Protein 3ZUI (pdb70)

CATH classification: 2.40.128.20

Foldseek 3Di:
DFDFDPPAFQCVLCVVQPFKKWWFKKLDPPPFAGWIKHFPDHQDPQKTWIKIWGAPDPRIDIAIWIWGTDGQWIWIDGDPDIWIKGFRAAGHNSQKTKIWTDDPDIMIIIMGTPVHDDPVRSVSSVVVRCVVCPPGDMDGRNVRVD

Nearest PDB structures (foldseek):
  3zuo-assembly2_B  TM=9.994E-01  e=7.595E-26  Ornithodoros moubata
  5hcd-assembly1_C  TM=9.983E-01  e=1.999E-25  Ornithodoros moubata
  3zuo-assembly1_A  TM=9.897E-01  e=5.605E-24  Ornithodoros moubata
  4gny-assembly1_A  TM=6.816E-01  e=1.361E-03  Bos taurus
  7dru-assembly7_G  TM=6.642E-01  e=1.780E-03  Canis lupus familiaris

Radius of gyration: 14.2 Å; Cα contacts (8 Å, |Δi|>4): 354; chains: 1; bounding box: 39×32×39 Å

Secondary structure (DSSP, 8-state):
----SSS--HHHHTGGGT--EEEEEES-TTPPTT-EEEE-S--BTTEEEEEEEEEETTEEEEEEEEEEEETTEEEEEETTEEEEEEEEEE-TTSSEEEEEEESSS-EEEEEEETT---HHHHHHHHHHHHHHHTT---B-GGGS--

Solvent-accessible surface area: 8040 Å² total; per-residue (Å²): 142,41,93,7,22,145,126,29,53,0,40,65,0,23,14,77,25,144,62,22,10,24,2,13,33,0,7,23,100,152,23,136,50,8,22,56,9,61,38,65,38,164,82,135,128,90,45,4,49,8,56,19,26,14,36,97,61,127,103,136,30,67,40,109,29,58,30,63,15,105,47,21,93,5,46,6,48,60,84,147,91,83,59,60,38,52,1,53,21,1,1,108,47,44,35,0,3,0,7,65,10,66,98,174,94,40,8,30,9,2,19,38,15,72,85,39,30,99,134,74,16,17,64,5,0,93,95,54,0,88,113,65,0,83,89,85,124,39,48,77,3,71,119,92,120,90

GO terms:
  GO:0005576 extracellular region (C, EXP)

B-factor: mean 26.13, std 12.01, range [10.44, 76.33]

InterPro domains:
  IPR012674 Calycin [G3DSA:2.40.128.20] (19-168)
  IPR012674 Calycin [SSF50814] (21-167)

Structure (mmCIF, N/CA/C/O backbone):
data_3ZUI
#
_entry.id   3ZUI
#
_cell.length_a   44.430
_cell.length_b   51.890
_cell.length_c   68.400
_cell.angle_alpha   90.00
_cell.angle_beta   90.00
_cell.angle_gamma   90.00
#
_symmetry.space_group_name_H-M   'P 21 21 21'
#
loop_
_entity.id
_entity.type
_entity.pdbx_description
1 polymer 'COMPLEMENT INHIBITOR'
2 non-polymer 'PALMITOLEIC ACID'
3 water water
#
loop_
_atom_site.group_PDB
_atom_site.id
_atom_site.type_symbol
_atom_site.label_atom_id
_atom_site.label_alt_id
_atom_site.label_comp_id
_atom_site.label_asym_id
_atom_site.label_entity_id
_atom_site.label_seq_id
_atom_site.pdbx_PDB_ins_code
_atom_site.Cartn_x
_atom_site.Cartn_y
_atom_site.Cartn_z
_atom_site.occupancy
_atom_site.B_iso_or_equiv
_atom_site.auth_seq_id
_atom_site.auth_comp_id
_atom_site.auth_asym_id
_atom_site.auth_atom_id
_atom_site.pdbx_PDB_model_num
ATOM 1 N N . ASP A 1 5 ? -19.093 13.497 -21.398 1.00 38.51 23 ASP A N 1
ATOM 2 C CA . ASP A 1 5 ? -20.317 14.226 -21.074 1.00 37.95 23 ASP A CA 1
ATOM 3 C C . ASP A 1 5 ? -21.582 13.397 -21.426 1.00 38.32 23 ASP A C 1
ATOM 4 O O . ASP A 1 5 ? -22.316 13.787 -22.334 1.00 38.87 23 ASP A O 1
ATOM 9 N N . CYS A 1 6 ? -21.870 12.268 -20.725 1.00 30.51 24 CYS A N 1
ATOM 10 C CA . CYS A 1 6 ? -21.108 11.665 -19.624 1.00 27.86 24 CYS A CA 1
ATOM 11 C C . CYS A 1 6 ? -20.567 10.287 -20.017 1.00 33.29 24 CYS A C 1
ATOM 12 O O . CYS A 1 6 ? -20.874 9.274 -19.387 1.00 33.08 24 CYS A O 1
ATOM 15 N N . THR A 1 7 ? -19.759 10.268 -21.079 1.00 30.85 25 THR A N 1
ATOM 16 C CA . THR A 1 7 ? -19.037 9.092 -21.537 1.00 30.65 25 THR A CA 1
ATOM 17 C C . THR A 1 7 ? -17.644 9.294 -20.955 1.00 33.67 25 THR A C 1
ATOM 18 O O . THR A 1 7 ? -16.920 10.191 -21.393 1.00 34.46 25 THR A O 1
ATOM 22 N N . GLY A 1 8 ? -17.300 8.520 -19.929 1.00 28.03 26 GLY A N 1
ATOM 23 C CA . GLY A 1 8 ? -16.010 8.635 -19.258 1.00 26.94 26 GLY A CA 1
ATOM 24 C C . GLY A 1 8 ? -14.984 7.723 -19.913 1.00 28.46 26 GLY A C 1
ATOM 25 O O . GLY A 1 8 ? -14.987 7.569 -21.135 1.00 27.87 26 GLY A O 1
ATOM 26 N N . SER A 1 9 ? -14.109 7.112 -19.104 1.00 23.38 27 SER A N 1
ATOM 27 C CA . SER A 1 9 ? -13.085 6.200 -19.610 1.00 22.61 27 SER A CA 1
ATOM 28 C C . SER A 1 9 ? -13.728 4.847 -19.923 1.00 25.70 27 SER A C 1
ATOM 29 O O . SER A 1 9 ? -14.312 4.227 -19.035 1.00 25.10 27 SER A O 1
ATOM 32 N N . GLU A 1 10 ? -13.639 4.413 -21.189 1.00 21.77 28 GLU A N 1
ATOM 33 C CA . GLU A 1 10 ? -14.211 3.157 -21.679 1.00 21.65 28 GLU A CA 1
ATOM 34 C C . GLU A 1 10 ? -13.137 2.389 -22.475 1.00 24.54 28 GLU A C 1
ATOM 35 O O . GLU A 1 10 ? -12.635 2.942 -23.451 1.00 24.35 28 GLU A O 1
ATOM 41 N N . PRO A 1 11 ? -12.789 1.135 -22.098 1.00 20.03 29 PRO A N 1
ATOM 42 C CA . PRO A 1 11 ? -13.252 0.352 -20.950 1.00 19.34 29 PRO A CA 1
ATOM 43 C C . PRO A 1 11 ? -12.687 0.946 -19.666 1.00 21.38 29 PRO A C 1
ATOM 44 O O . PRO A 1 11 ? -11.725 1.713 -19.720 1.00 20.37 29 PRO A O 1
ATOM 48 N N . VAL A 1 12 ? -13.252 0.575 -18.518 1.00 17.61 30 VAL A N 1
ATOM 49 C CA . VAL A 1 12 ? -12.740 1.069 -17.245 1.00 17.62 30 VAL A CA 1
ATOM 50 C C . VAL A 1 12 ? -11.531 0.222 -16.860 1.00 21.34 30 VAL A C 1
ATOM 51 O O . VAL A 1 12 ? -11.606 -1.004 -16.910 1.00 21.41 30 VAL A O 1
ATOM 55 N N . ASP A 1 13 ? -10.423 0.871 -16.489 1.00 17.57 31 ASP A N 1
ATOM 56 C CA . ASP A 1 13 ? -9.225 0.197 -15.998 1.00 16.93 31 ASP A CA 1
ATOM 57 C C . ASP A 1 13 ? -8.966 0.762 -14.603 1.00 18.62 31 ASP A C 1
ATOM 58 O O . ASP A 1 13 ? -8.766 1.968 -14.474 1.00 17.34 31 ASP A O 1
ATOM 63 N N . ALA A 1 14 ? -8.987 -0.099 -13.566 1.00 15.28 32 ALA A N 1
ATOM 64 C CA . ALA A 1 14 ? -8.813 0.316 -12.168 1.00 14.73 32 ALA A CA 1
ATOM 65 C C . ALA A 1 14 ? -7.539 1.122 -11.924 1.00 18.39 32 ALA A C 1
ATOM 66 O O . ALA A 1 14 ? -7.600 2.160 -11.263 1.00 17.25 32 ALA A O 1
ATOM 68 N N . PHE A 1 15 ? -6.399 0.676 -12.482 1.00 15.01 33 PHE A N 1
ATOM 69 C CA . PHE A 1 15 ? -5.132 1.385 -12.303 1.00 14.28 33 PHE A CA 1
ATOM 70 C C . PHE A 1 15 ? -5.187 2.801 -12.890 1.00 17.50 33 PHE A C 1
ATOM 71 O O . PHE A 1 15 ? -4.756 3.735 -12.213 1.00 16.25 33 PHE A O 1
ATOM 79 N N . GLN A 1 16 ? -5.778 2.977 -14.095 1.00 14.29 34 GLN A N 1
ATOM 80 C CA . GLN A 1 16 ? -5.924 4.310 -14.700 1.00 14.13 34 GLN A CA 1
ATOM 81 C C . GLN A 1 16 ? -6.927 5.147 -13.897 1.00 17.65 34 GLN A C 1
ATOM 82 O O . GLN A 1 16 ? -6.720 6.351 -13.745 1.00 16.73 34 GLN A O 1
ATOM 92 N N . ALA A 1 17 ? -7.985 4.512 -13.349 1.00 14.29 35 ALA A N 1
ATOM 93 C CA . ALA A 1 17 ? -8.969 5.215 -12.514 1.00 14.29 35 ALA A CA 1
ATOM 94 C C . ALA A 1 17 ? -8.330 5.736 -11.212 1.00 17.06 35 ALA A C 1
ATOM 95 O O . ALA A 1 17 ? -8.825 6.708 -10.639 1.00 15.78 35 ALA A O 1
ATOM 97 N N . PHE A 1 18 ? -7.207 5.124 -10.778 1.00 14.23 36 PHE A N 1
ATOM 98 C CA . PHE A 1 18 ? -6.442 5.578 -9.618 1.00 13.90 36 PHE A CA 1
ATOM 99 C C . PHE A 1 18 ? -5.269 6.480 -10.046 1.00 17.66 36 PHE A C 1
ATOM 100 O O . PHE A 1 18 ? -4.337 6.653 -9.266 1.00 17.27 36 PHE A O 1
ATOM 108 N N . SER A 1 19 ? -5.328 7.092 -11.256 1.00 14.00 37 SER A N 1
ATOM 109 C CA . SER A 1 19 ? -4.270 7.956 -11.790 1.00 13.39 37 SER A CA 1
ATOM 110 C C . SER A 1 19 ? -2.886 7.278 -11.761 1.00 17.14 37 SER A C 1
ATOM 111 O O . SER A 1 19 ? -1.884 7.938 -11.498 1.00 16.51 37 SER A O 1
ATOM 114 N N . GLU A 1 20 ? -2.842 5.959 -12.031 1.00 14.70 38 GLU A N 1
ATOM 115 C CA . GLU A 1 20 ? -1.622 5.144 -12.057 1.00 14.87 38 GLU A CA 1
ATOM 116 C C . GLU A 1 20 ? -0.784 5.238 -10.767 1.00 19.02 38 GLU A C 1
ATOM 117 O O . GLU A 1 20 ? 0.450 5.225 -10.819 1.00 18.70 38 GLU A O 1
ATOM 123 N N . GLY A 1 21 ? -1.460 5.311 -9.612 1.00 15.95 39 GLY A N 1
ATOM 124 C CA . GLY A 1 21 ? -0.795 5.379 -8.312 1.00 15.38 39 GLY A CA 1
ATOM 125 C C . GLY A 1 21 ? -0.217 6.758 -7.972 1.00 17.94 39 GLY A C 1
ATOM 126 O O . GLY A 1 21 ? 0.558 6.844 -7.026 1.00 17.44 39 GLY A O 1
ATOM 127 N N . LYS A 1 22 ? -0.591 7.828 -8.705 1.00 13.69 40 LYS A N 1
ATOM 128 C CA . LYS A 1 22 ? -0.053 9.174 -8.488 1.00 12.90 40 LYS A CA 1
ATOM 129 C C . LYS A 1 22 ? -0.910 10.074 -7.603 1.00 15.78 40 LYS A C 1
ATOM 130 O O . LYS A 1 22 ? -0.515 11.215 -7.361 1.00 14.67 40 LYS A O 1
ATOM 136 N N . GLU A 1 23 ? -2.086 9.600 -7.143 1.00 12.26 41 GLU A N 1
ATOM 137 C CA . GLU A 1 23 ? -3.015 10.437 -6.391 1.00 11.42 41 GLU A CA 1
ATOM 138 C C . GLU A 1 23 ? -3.734 9.711 -5.270 1.00 15.13 41 GLU A C 1
ATOM 139 O O . GLU A 1 23 ? -3.870 8.490 -5.296 1.00 15.28 41 GLU A O 1
ATOM 145 N N . ALA A 1 24 ? -4.286 10.495 -4.340 1.00 11.63 42 ALA A N 1
ATOM 146 C CA . ALA A 1 24 ? -5.140 9.990 -3.274 1.00 11.50 42 ALA A CA 1
ATOM 147 C C . ALA A 1 24 ? -6.580 10.284 -3.682 1.00 14.71 42 ALA A C 1
ATOM 148 O O . ALA A 1 24 ? -6.832 11.290 -4.349 1.00 14.27 42 ALA A O 1
ATOM 150 N N . TYR A 1 25 ? -7.518 9.418 -3.284 1.00 11.05 43 TYR A N 1
ATOM 151 C CA . TYR A 1 25 ? -8.944 9.592 -3.572 1.00 10.44 43 TYR A CA 1
ATOM 152 C C . TYR A 1 25 ? -9.719 9.605 -2.267 1.00 14.00 43 TYR A C 1
ATOM 153 O O . TYR A 1 25 ? -9.346 8.892 -1.336 1.00 12.75 43 TYR A O 1
ATOM 162 N N . VAL A 1 26 ? -10.802 10.400 -2.206 1.00 11.22 44 VAL A N 1
ATOM 163 C CA . VAL A 1 26 ? -11.640 10.536 -1.009 1.00 11.52 44 VAL A CA 1
ATOM 164 C C . VAL A 1 26 ? -13.031 9.998 -1.281 1.00 14.57 44 VAL A C 1
ATOM 165 O O . VAL A 1 26 ? -13.561 10.202 -2.371 1.00 13.41 44 VAL A O 1
ATOM 169 N N . LEU A 1 27 ? -13.623 9.322 -0.288 1.00 11.51 45 LEU A N 1
ATOM 170 C CA . LEU A 1 27 ? -14.973 8.767 -0.411 1.00 11.17 45 LEU A CA 1
ATOM 171 C C . LEU A 1 27 ? -15.969 9.891 -0.144 1.00 15.33 45 LEU A C 1
ATOM 172 O O . LEU A 1 27 ? -15.946 10.464 0.945 1.00 14.70 45 LEU A O 1
ATOM 177 N N . VAL A 1 28 ? -16.822 10.219 -1.138 1.00 12.01 46 VAL A N 1
ATOM 178 C CA . VAL A 1 28 ? -17.803 11.307 -1.031 1.00 11.73 46 VAL A CA 1
ATOM 179 C C . VAL A 1 28 ? -19.269 10.871 -1.020 1.00 16.12 46 VAL A C 1
ATOM 180 O O . VAL A 1 28 ? -20.113 11.670 -0.626 1.00 16.58 46 VAL A O 1
ATOM 184 N N . ARG A 1 29 ? -19.583 9.644 -1.464 1.00 12.49 47 ARG A N 1
ATOM 185 C CA . ARG A 1 29 ? -20.944 9.088 -1.421 1.00 12.28 47 ARG A CA 1
ATOM 186 C C . ARG A 1 29 ? -20.832 7.593 -1.202 1.00 16.72 47 ARG A C 1
ATOM 187 O O . ARG A 1 29 ? -19.953 6.965 -1.790 1.00 16.00 47 ARG A O 1
ATOM 195 N N . SER A 1 30 ? -21.730 7.013 -0.401 1.00 14.16 48 SER A N 1
ATOM 196 C CA . SER A 1 30 ? -21.741 5.569 -0.186 1.00 14.00 48 SER A CA 1
ATOM 197 C C . SER A 1 30 ? -23.108 5.102 0.253 1.00 18.44 48 SER A C 1
ATOM 198 O O . SER A 1 30 ? -23.719 5.749 1.098 1.00 18.11 48 SER A O 1
ATOM 201 N N . THR A 1 31 ? -23.568 3.960 -0.271 1.00 15.10 49 THR A N 1
ATOM 202 C CA . THR A 1 31 ? -24.833 3.369 0.165 1.00 15.25 49 THR A CA 1
ATOM 203 C C . THR A 1 31 ? -24.607 2.486 1.407 1.00 20.30 49 THR A C 1
ATOM 204 O O . THR A 1 31 ? -25.581 2.024 1.996 1.00 20.20 49 THR A O 1
ATOM 208 N N . ASP A 1 32 ? -23.337 2.237 1.800 1.00 17.63 50 ASP A N 1
ATOM 209 C CA . ASP A 1 32 ? -23.012 1.438 2.978 1.00 17.60 50 ASP A CA 1
ATOM 210 C C . ASP A 1 32 ? -23.240 2.287 4.249 1.00 21.36 50 ASP A C 1
ATOM 211 O O . ASP A 1 32 ? -22.504 3.255 4.447 1.00 20.49 50 ASP A O 1
ATOM 216 N N . PRO A 1 33 ? -24.197 1.907 5.141 1.00 18.59 51 PRO A N 1
ATOM 217 C CA . PRO A 1 33 ? -24.427 2.683 6.372 1.00 18.75 51 PRO A CA 1
ATOM 218 C C . PRO A 1 33 ? -23.230 2.716 7.344 1.00 22.77 51 PRO A C 1
ATOM 219 O O . PRO A 1 33 ? -23.176 3.599 8.199 1.00 22.72 51 PRO A O 1
ATOM 223 N N . LYS A 1 34 ? -22.269 1.783 7.195 1.00 19.34 52 LYS A N 1
ATOM 224 C CA . LYS A 1 34 ? -21.063 1.713 8.018 1.00 18.71 52 LYS A CA 1
ATOM 225 C C . LYS A 1 34 ? -19.858 2.416 7.349 1.00 21.45 52 LYS A C 1
ATOM 226 O O . LYS A 1 34 ? -18.747 2.258 7.850 1.00 20.93 52 LYS A O 1
ATOM 232 N N . ALA A 1 35 ? -20.058 3.184 6.238 1.00 17.39 53 ALA A N 1
ATOM 233 C CA . ALA A 1 35 ? -18.964 3.896 5.554 1.00 16.79 53 ALA A CA 1
ATOM 234 C C . ALA A 1 35 ? -18.151 4.704 6.567 1.00 19.80 53 ALA A C 1
ATOM 235 O O . ALA A 1 35 ? -18.736 5.430 7.375 1.00 19.18 53 ALA A O 1
ATOM 237 N N . ARG A 1 36 ? -16.820 4.529 6.575 1.00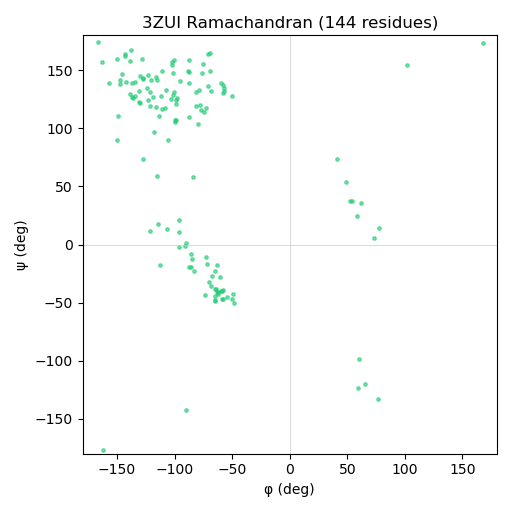 15.93 54 ARG A N 1
ATOM 238 C CA . ARG A 1 36 ? -15.966 5.189 7.559 1.00 15.23 54 ARG A CA 1
ATOM 239 C C . ARG A 1 36 ? -15.841 6.685 7.318 1.00 17.25 54 ARG A C 1
ATOM 240 O O . ARG A 1 36 ? -15.657 7.115 6.183 1.00 15.88 54 ARG A O 1
ATOM 248 N N . ASP A 1 37 ? -15.936 7.471 8.403 1.00 13.30 55 ASP A N 1
ATOM 249 C CA . ASP A 1 37 ? -15.833 8.931 8.375 1.00 12.78 55 ASP A CA 1
ATOM 250 C C . ASP A 1 37 ? -14.512 9.380 7.758 1.00 16.17 55 ASP A C 1
ATOM 251 O O . ASP A 1 37 ? -13.467 8.829 8.092 1.00 15.34 55 ASP A O 1
ATOM 256 N N . CYS A 1 38 ? -14.563 10.372 6.853 1.00 13.30 56 CYS A N 1
ATOM 257 C CA . CYS A 1 38 ? -13.381 10.974 6.222 1.00 12.83 56 CYS A CA 1
ATOM 258 C C . CYS A 1 38 ? -12.500 9.984 5.463 1.00 15.93 56 CYS A C 1
ATOM 259 O O . CYS A 1 38 ? -11.314 10.268 5.285 1.00 15.17 56 CYS A O 1
ATOM 262 N N . LEU A 1 39 ? -13.058 8.849 4.990 1.00 13.02 57 LEU A N 1
ATOM 263 C CA . LEU A 1 39 ? -12.248 7.832 4.328 1.00 12.70 57 LEU A CA 1
ATOM 264 C C . LEU A 1 39 ? -11.510 8.369 3.109 1.00 15.76 57 LEU A C 1
ATOM 265 O O . LEU A 1 39 ? -12.099 9.028 2.253 1.00 14.27 57 LEU A O 1
ATOM 270 N N . LYS A 1 40 ? -10.207 8.094 3.069 1.00 13.11 58 LYS A N 1
ATOM 271 C CA . LYS A 1 40 ? -9.293 8.514 2.014 1.00 13.10 58 LYS A CA 1
ATOM 272 C C . LYS A 1 40 ? -8.312 7.383 1.765 1.00 16.87 58 LYS A C 1
ATOM 273 O O . LYS A 1 40 ? -7.835 6.790 2.725 1.00 16.39 58 LYS A O 1
ATOM 279 N N . GLY A 1 41 ? -7.972 7.120 0.497 1.00 13.59 59 GLY A N 1
ATOM 280 C CA . GLY A 1 41 ? -7.019 6.075 0.130 1.00 13.25 59 GLY A CA 1
ATOM 281 C C . GLY A 1 41 ? -5.859 6.685 -0.643 1.00 16.70 59 GLY A C 1
ATOM 282 O O . GLY A 1 41 ? -6.095 7.463 -1.562 1.00 15.39 59 GLY A O 1
ATOM 283 N N . GLU A 1 42 ? -4.614 6.356 -0.265 1.00 14.61 60 GLU A N 1
ATOM 284 C CA . GLU A 1 42 ? -3.428 6.855 -0.965 1.00 14.64 60 GLU A CA 1
ATOM 285 C C . GLU A 1 42 ? -2.414 5.725 -1.152 1.00 19.39 60 GLU A C 1
ATOM 286 O O . GLU A 1 42 ? -2.203 4.945 -0.219 1.00 18.28 60 GLU A O 1
ATOM 292 N N . PRO A 1 43 ? -1.767 5.636 -2.333 1.00 17.65 61 PRO A N 1
ATOM 293 C CA . PRO A 1 43 ? -0.754 4.602 -2.551 1.00 17.72 61 PRO A CA 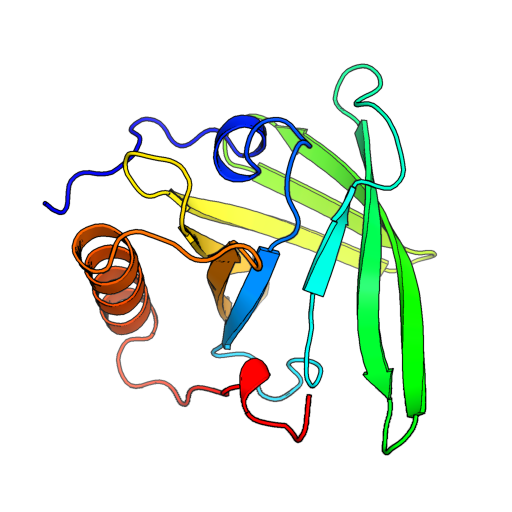1
ATOM 294 C C . PRO A 1 43 ? 0.387 4.737 -1.543 1.00 22.53 61 PRO A C 1
ATOM 295 O O . PRO A 1 43 ? 0.776 5.854 -1.206 1.00 21.80 61 PRO A O 1
ATOM 299 N N . ALA A 1 44 ? 0.866 3.604 -1.024 1.00 20.50 62 ALA A N 1
ATOM 300 C CA . ALA A 1 44 ? 1.944 3.544 -0.037 1.00 21.51 62 ALA A CA 1
ATOM 301 C C . ALA A 1 44 ? 3.190 2.866 -0.635 1.00 27.15 62 ALA A C 1
ATOM 302 O O . ALA A 1 44 ? 4.078 2.457 0.111 1.00 27.16 62 ALA A O 1
ATOM 304 N N . GLY A 1 45 ? 3.270 2.774 -1.975 1.00 24.75 63 GLY A N 1
ATOM 305 C CA . GLY A 1 45 ? 4.392 2.140 -2.664 1.00 25.25 63 GLY A CA 1
ATOM 306 C C . GLY A 1 45 ? 4.077 1.918 -4.144 1.00 30.42 63 GLY A C 1
ATOM 307 O O . GLY A 1 45 ? 2.948 2.153 -4.579 1.00 29.84 63 GLY A O 1
ATOM 308 N N . GLU A 1 46 ? 5.079 1.476 -4.914 1.00 28.19 64 GLU A N 1
ATOM 309 C CA . GLU A 1 46 ? 4.925 1.228 -6.350 1.00 28.58 64 GLU A CA 1
ATOM 310 C C . GLU A 1 46 ? 4.151 -0.053 -6.621 1.00 32.82 64 GLU A C 1
ATOM 311 O O . GLU A 1 46 ? 4.163 -0.973 -5.801 1.00 32.22 64 GLU A O 1
ATOM 317 N N . LYS A 1 47 ? 3.519 -0.127 -7.802 1.00 30.01 65 LYS A N 1
ATOM 318 C CA . LYS A 1 47 ? 2.773 -1.310 -8.222 1.00 29.90 65 LYS A CA 1
ATOM 319 C C . LYS A 1 47 ? 3.762 -2.432 -8.569 1.00 34.74 65 LYS A C 1
ATOM 320 O O . LYS A 1 47 ? 4.577 -2.261 -9.474 1.00 34.98 65 LYS A O 1
ATOM 326 N N . GLN A 1 48 ? 3.706 -3.553 -7.828 1.00 31.55 66 GLN A N 1
ATOM 327 C CA . GLN A 1 48 ? 4.559 -4.727 -8.031 1.00 31.47 66 GLN A CA 1
ATOM 328 C C . GLN A 1 48 ? 3.715 -5.738 -8.809 1.00 34.30 66 GLN A C 1
ATOM 329 O O . GLN A 1 48 ? 2.77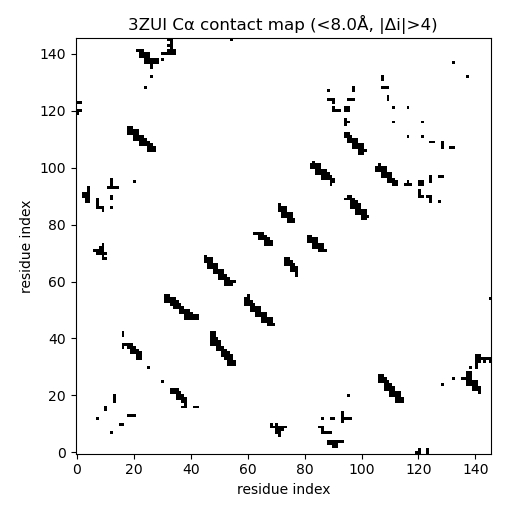3 -6.297 -8.244 1.00 33.56 66 GLN A O 1
ATOM 335 N N . ASP A 1 49 ? 4.014 -5.933 -10.110 1.00 30.65 67 ASP A N 1
ATOM 336 C CA . ASP A 1 49 ? 3.253 -6.812 -11.005 1.00 30.46 67 ASP A CA 1
ATOM 337 C C . ASP A 1 49 ? 1.793 -6.303 -11.090 1.00 33.52 67 ASP A C 1
ATOM 338 O O . ASP A 1 49 ? 1.566 -5.330 -11.807 1.00 33.91 67 ASP A O 1
ATOM 343 N N . ASN A 1 50 ? 0.839 -6.885 -10.331 1.00 28.24 68 ASN A N 1
ATOM 344 C CA . ASN A 1 50 ? -0.560 -6.432 -10.296 1.00 27.36 68 ASN A CA 1
ATOM 345 C C . ASN A 1 50 ? -0.985 -6.038 -8.861 1.00 29.13 68 ASN A C 1
ATOM 346 O O . ASN A 1 50 ? -2.174 -5.817 -8.633 1.00 27.79 68 ASN A O 1
ATOM 351 N N . THR A 1 51 ? -0.022 -5.924 -7.911 1.00 24.90 69 THR A N 1
ATOM 352 C CA . THR A 1 51 ? -0.284 -5.618 -6.500 1.00 24.41 69 THR A CA 1
ATOM 353 C C . THR A 1 51 ? 0.142 -4.183 -6.155 1.00 26.79 69 THR A C 1
ATOM 354 O O . THR A 1 51 ? 1.258 -3.790 -6.483 1.00 26.44 69 THR A O 1
ATOM 358 N N . LEU A 1 52 ? -0.727 -3.428 -5.452 1.00 22.16 70 LEU A N 1
ATOM 359 C CA . LEU A 1 52 ? -0.467 -2.044 -5.045 1.00 21.60 70 LEU A CA 1
ATOM 360 C C . LEU A 1 52 ? -0.751 -1.880 -3.537 1.00 24.16 70 LEU A C 1
ATOM 361 O O . LEU A 1 52 ? -1.878 -2.137 -3.121 1.00 22.94 70 LEU A O 1
ATOM 366 N N . PRO A 1 53 ? 0.240 -1.448 -2.720 1.00 20.74 71 PRO A N 1
ATOM 367 C CA . PRO A 1 53 ? -0.035 -1.216 -1.297 1.00 20.46 71 PRO A CA 1
ATOM 368 C C . PRO A 1 53 ? -0.734 0.137 -1.160 1.00 22.07 71 PRO A C 1
ATOM 369 O O . PRO A 1 53 ? -0.309 1.106 -1.791 1.00 20.54 71 PRO A O 1
ATOM 373 N N . VAL A 1 54 ? -1.829 0.193 -0.383 1.00 18.41 72 VAL A N 1
ATOM 374 C CA . VAL A 1 54 ? -2.622 1.411 -0.212 1.00 17.36 72 VAL A CA 1
ATOM 375 C C . VAL A 1 54 ? -2.875 1.675 1.271 1.00 20.23 72 VAL A C 1
ATOM 376 O O . VAL A 1 54 ? -3.306 0.773 1.989 1.00 20.06 72 VAL A O 1
ATOM 380 N N . MET A 1 55 ? -2.648 2.922 1.712 1.00 15.66 73 MET A N 1
ATOM 381 C CA . MET A 1 55 ? -2.904 3.327 3.089 1.00 15.22 73 MET A CA 1
ATOM 382 C C . MET A 1 55 ? -4.258 4.020 3.115 1.00 17.63 73 MET A C 1
ATOM 383 O O . MET A 1 55 ? -4.444 5.021 2.425 1.00 16.76 73 MET A O 1
ATOM 388 N N . MET A 1 56 ? -5.193 3.497 3.909 1.00 13.66 74 MET A N 1
ATOM 389 C CA . MET A 1 56 ? -6.513 4.088 4.074 1.00 12.74 74 MET A CA 1
ATOM 390 C C . MET A 1 56 ? -6.480 4.911 5.355 1.00 17.59 74 MET A C 1
ATOM 391 O O . MET A 1 56 ? -6.078 4.380 6.386 1.00 18.12 74 MET A O 1
ATOM 396 N N . THR A 1 57 ? -6.855 6.202 5.292 1.00 14.11 75 THR A N 1
ATOM 397 C CA . THR A 1 57 ? -6.918 7.077 6.467 1.00 13.85 75 THR A CA 1
ATOM 398 C C . THR A 1 57 ? -8.368 7.495 6.671 1.00 17.21 75 THR A C 1
ATOM 399 O O . THR A 1 57 ? -9.111 7.643 5.704 1.00 16.25 75 THR A O 1
ATOM 403 N N . PHE A 1 58 ? -8.784 7.620 7.931 1.00 14.35 76 PHE A N 1
ATOM 404 C CA . PHE A 1 58 ? -10.168 7.932 8.294 1.00 13.97 76 PHE A CA 1
ATOM 405 C C . PHE A 1 58 ? -10.232 8.321 9.765 1.00 18.36 76 PHE A C 1
ATOM 406 O O . PHE A 1 58 ? -9.232 8.181 10.475 1.00 18.35 76 PHE A O 1
ATOM 414 N N . LYS A 1 59 ? -11.405 8.760 10.235 1.00 15.15 77 LYS A N 1
ATOM 415 C CA . LYS A 1 59 ? -11.594 9.076 11.647 1.00 15.46 77 LYS A CA 1
ATOM 416 C C . LYS A 1 59 ? -12.283 7.897 12.336 1.00 20.70 77 LYS A C 1
ATOM 417 O O . LYS A 1 59 ? -13.333 7.447 11.876 1.00 20.70 77 LYS A O 1
ATOM 423 N N . ASN A 1 60 ? -11.659 7.375 13.411 1.00 17.91 78 ASN A N 1
ATOM 424 C CA . ASN A 1 60 ? -12.183 6.287 14.239 1.00 17.88 78 ASN A CA 1
ATOM 425 C C . ASN A 1 60 ? -12.636 6.996 15.513 1.00 21.74 78 ASN A C 1
ATOM 426 O O . ASN A 1 60 ? -11.827 7.239 16.406 1.00 20.78 78 ASN A O 1
ATOM 431 N N . GLY A 1 61 ? -13.898 7.435 15.542 1.00 19.78 79 GLY A N 1
ATOM 432 C CA . GLY A 1 61 ? -14.400 8.269 16.630 1.00 20.14 79 GLY A CA 1
ATOM 433 C C . GLY A 1 61 ? -13.840 9.681 16.359 1.00 25.08 79 GLY A C 1
ATOM 434 O O . GLY A 1 61 ? -13.856 10.117 15.206 1.00 24.69 79 GLY A O 1
ATOM 435 N N . THR A 1 62 ? -13.279 10.355 17.376 1.00 22.36 80 THR A N 1
ATOM 436 C CA . THR A 1 62 ? -12.694 11.692 17.189 1.00 22.79 80 THR A CA 1
ATOM 437 C C . THR A 1 62 ? -11.248 11.646 16.660 1.00 26.99 80 THR A C 1
ATOM 438 O O . THR A 1 62 ? -10.794 12.632 16.078 1.00 26.74 80 THR A O 1
ATOM 442 N N . ASP A 1 63 ? -10.525 10.527 16.864 1.00 23.76 81 ASP A N 1
ATOM 443 C CA . ASP A 1 63 ? -9.127 10.406 16.440 1.00 23.71 81 ASP A CA 1
ATOM 444 C C . ASP A 1 63 ? -8.963 9.908 15.016 1.00 26.81 81 ASP A C 1
ATOM 445 O O . ASP A 1 63 ? -9.759 9.103 14.538 1.00 25.97 81 ASP A O 1
ATOM 450 N N . TRP A 1 64 ? -7.877 10.346 14.364 1.00 23.65 82 TRP A N 1
ATOM 451 C CA . TRP A 1 64 ? -7.518 9.874 13.030 1.00 23.63 82 TRP A CA 1
ATOM 452 C C . TRP A 1 64 ? -6.911 8.484 13.185 1.00 27.52 82 TRP A C 1
ATOM 453 O O . TRP A 1 64 ? -6.268 8.202 14.198 1.00 26.93 82 TRP A O 1
ATOM 464 N N . ALA A 1 65 ? -7.117 7.621 12.191 1.00 23.39 83 ALA A N 1
ATOM 465 C CA . ALA A 1 65 ? -6.589 6.261 12.206 1.00 22.91 83 ALA A CA 1
ATOM 466 C C . ALA A 1 65 ? -6.168 5.865 10.808 1.00 25.24 83 ALA A C 1
ATOM 467 O O . ALA A 1 65 ? -6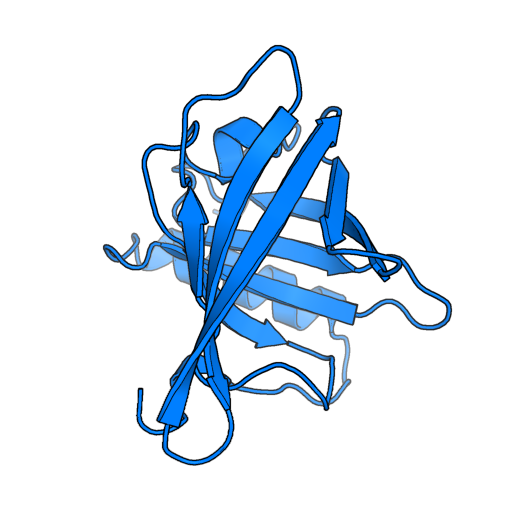.538 6.534 9.844 1.00 23.80 83 ALA A O 1
ATOM 469 N N . SER A 1 66 ? -5.376 4.794 10.698 1.00 21.16 84 SER A N 1
ATOM 470 C CA . SER A 1 66 ? -4.898 4.320 9.407 1.00 20.62 84 SER A CA 1
ATOM 471 C C . SER A 1 66 ? -4.786 2.803 9.366 1.00 23.37 84 SER A C 1
ATOM 472 O O . SER A 1 66 ? -4.483 2.176 10.384 1.00 22.84 84 SER A O 1
ATOM 475 N N . THR A 1 67 ? -5.043 2.217 8.185 1.00 18.88 85 THR A N 1
ATOM 476 C CA . THR A 1 67 ? -4.928 0.778 7.948 1.00 18.59 85 THR A CA 1
ATOM 477 C C . THR A 1 67 ? -4.192 0.563 6.628 1.00 23.10 85 THR A C 1
ATOM 478 O O . THR A 1 67 ? -4.421 1.297 5.666 1.00 22.40 85 THR A O 1
ATOM 482 N N . ASP A 1 68 ? -3.299 -0.434 6.595 1.00 19.86 86 ASP A N 1
ATOM 483 C CA . ASP A 1 68 ? -2.472 -0.748 5.432 1.00 19.86 86 ASP A CA 1
ATOM 484 C C . ASP A 1 68 ? -3.065 -1.930 4.659 1.00 24.19 86 ASP A C 1
ATOM 485 O O . ASP A 1 68 ? -2.975 -3.072 5.107 1.00 23.53 86 ASP A O 1
ATOM 490 N N . TRP A 1 69 ? -3.691 -1.640 3.506 1.00 20.97 87 TRP A N 1
ATOM 491 C CA . TRP A 1 69 ? -4.327 -2.645 2.653 1.00 20.67 87 TRP A CA 1
ATOM 492 C C . TRP A 1 69 ? -3.442 -3.007 1.461 1.00 23.13 87 TRP A C 1
ATOM 493 O O . TRP A 1 69 ? -2.560 -2.238 1.076 1.00 21.73 87 TRP A O 1
ATOM 504 N N . THR A 1 70 ? -3.700 -4.185 0.877 1.00 19.57 88 THR A N 1
ATOM 505 C CA . THR A 1 70 ? -3.012 -4.680 -0.314 1.00 19.28 88 THR A CA 1
ATOM 506 C C . THR A 1 70 ? -4.083 -4.795 -1.400 1.00 22.29 88 THR A C 1
ATOM 507 O O . THR A 1 70 ? -5.059 -5.520 -1.211 1.00 21.61 88 THR A O 1
ATOM 511 N N . PHE A 1 71 ? -3.928 -4.040 -2.504 1.00 18.79 89 PHE A N 1
ATOM 512 C CA . PHE A 1 71 ? -4.879 -4.031 -3.619 1.00 18.33 89 PHE A CA 1
ATOM 513 C C . PHE A 1 71 ? -4.325 -4.885 -4.752 1.00 22.54 89 PHE A C 1
ATOM 514 O O . PHE A 1 71 ? -3.189 -4.662 -5.160 1.00 22.56 89 PHE A O 1
ATOM 522 N N . THR A 1 72 ? -5.120 -5.836 -5.269 1.00 18.99 90 THR A N 1
ATOM 523 C CA . THR A 1 72 ? -4.748 -6.665 -6.419 1.00 18.98 90 THR A CA 1
ATOM 524 C C . THR A 1 72 ? -5.655 -6.214 -7.560 1.00 22.58 90 THR A C 1
ATOM 525 O O . THR A 1 72 ? -6.871 -6.345 -7.446 1.00 22.58 90 THR A O 1
ATOM 529 N N . LEU A 1 73 ? -5.074 -5.654 -8.635 1.00 19.32 91 LEU A N 1
ATOM 530 C CA . LEU A 1 73 ? -5.836 -5.118 -9.765 1.00 19.14 91 LEU A CA 1
ATOM 531 C C . LEU A 1 73 ? -5.976 -6.131 -10.902 1.00 21.38 91 LEU A C 1
ATOM 532 O O . LEU A 1 73 ? -5.028 -6.849 -11.218 1.00 20.05 91 LEU A O 1
ATOM 537 N N . ASP A 1 74 ? -7.159 -6.164 -11.527 1.00 17.26 92 ASP A N 1
ATOM 538 C CA . ASP A 1 74 ? -7.457 -7.061 -12.642 1.00 16.95 92 ASP A CA 1
ATOM 539 C C . ASP A 1 74 ? -8.489 -6.379 -13.544 1.00 19.23 92 ASP A C 1
ATOM 540 O O . ASP A 1 74 ? -9.688 -6.534 -13.329 1.00 17.88 92 ASP A O 1
ATOM 545 N N . GLY A 1 75 ? -8.017 -5.612 -14.544 1.00 16.35 93 GLY A N 1
ATOM 546 C CA . GLY A 1 75 ? -8.894 -4.861 -15.443 1.00 16.20 93 GLY A CA 1
ATOM 547 C C . GLY A 1 75 ? -9.625 -3.793 -14.624 1.00 20.61 93 GLY A C 1
ATOM 548 O O . GLY A 1 75 ? -8.974 -2.982 -13.965 1.00 20.35 93 GLY A O 1
ATOM 549 N N . ALA A 1 76 ? -10.962 -3.843 -14.605 1.00 17.99 94 ALA A N 1
ATOM 550 C CA . ALA A 1 76 ? -11.788 -2.923 -13.819 1.00 18.08 94 ALA A CA 1
ATOM 551 C C . ALA A 1 76 ? -11.952 -3.398 -12.368 1.00 21.23 94 ALA A C 1
ATOM 552 O O . ALA A 1 76 ? -12.463 -2.630 -11.554 1.00 20.35 94 ALA A O 1
ATOM 554 N N . LYS A 1 77 ? -11.570 -4.660 -12.049 1.00 17.95 95 LYS A N 1
ATOM 555 C CA . LYS A 1 77 ? -11.745 -5.233 -10.712 1.00 17.77 95 LYS A CA 1
ATOM 556 C C . LYS A 1 77 ? -10.594 -4.950 -9.759 1.00 21.70 95 LYS A C 1
ATOM 557 O O . LYS A 1 77 ? -9.444 -4.828 -10.178 1.00 20.15 95 LYS A O 1
ATOM 563 N N . VAL A 1 78 ? -10.929 -4.841 -8.463 1.00 19.23 96 VAL A N 1
ATOM 564 C CA . VAL A 1 78 ? -9.982 -4.578 -7.380 1.00 19.44 96 VAL A CA 1
ATOM 565 C C . VAL A 1 78 ? -10.329 -5.499 -6.210 1.00 24.08 96 VAL A C 1
ATOM 566 O O . VAL A 1 78 ? -11.479 -5.505 -5.772 1.00 23.68 96 VAL A O 1
ATOM 570 N N . THR A 1 79 ? -9.344 -6.261 -5.708 1.00 21.22 97 THR A N 1
ATOM 571 C CA . THR A 1 79 ? -9.501 -7.129 -4.539 1.00 21.39 97 THR A CA 1
ATOM 572 C C . THR A 1 79 ? -8.608 -6.525 -3.458 1.00 25.23 97 THR A C 1
ATOM 573 O O . THR A 1 79 ? -7.388 -6.548 -3.607 1.00 25.16 97 THR A O 1
ATOM 577 N N . ALA A 1 80 ? -9.211 -5.951 -2.403 1.00 21.18 98 ALA A N 1
ATOM 578 C CA . ALA A 1 80 ? -8.484 -5.316 -1.303 1.00 20.97 98 ALA A CA 1
ATOM 579 C C . ALA A 1 80 ? -8.426 -6.272 -0.112 1.00 24.69 98 ALA A C 1
ATOM 580 O O . ALA A 1 80 ? -9.464 -6.801 0.276 1.00 23.74 98 ALA A O 1
ATOM 582 N N . THR A 1 81 ? -7.232 -6.482 0.476 1.00 21.96 99 THR A N 1
ATOM 583 C CA . THR A 1 81 ? -7.075 -7.373 1.629 1.00 22.06 99 THR A CA 1
ATOM 584 C C . THR A 1 81 ? -6.352 -6.710 2.799 1.00 25.60 99 THR A C 1
ATOM 585 O O . THR A 1 81 ? -5.411 -5.943 2.602 1.00 24.01 99 THR A O 1
ATOM 589 N N . LEU A 1 82 ? -6.797 -7.037 4.019 1.00 23.64 100 LEU A N 1
ATOM 590 C CA . LEU A 1 82 ? -6.221 -6.568 5.283 1.00 23.85 100 LEU A CA 1
ATOM 591 C C . LEU A 1 82 ? -6.450 -7.690 6.292 1.00 28.25 100 LEU A C 1
ATOM 592 O O . LEU A 1 82 ? -7.601 -7.952 6.638 1.00 27.34 100 LEU A O 1
ATOM 597 N N . GLY A 1 83 ? -5.379 -8.375 6.732 1.00 26.45 101 GLY A N 1
ATOM 598 C CA . GLY A 1 83 ? -5.501 -9.492 7.674 1.00 26.79 101 GLY A CA 1
ATOM 599 C C . GLY A 1 83 ? -6.391 -10.585 7.068 1.00 31.70 101 GLY A C 1
ATOM 600 O O . GLY A 1 83 ? -6.134 -11.012 5.944 1.00 31.54 101 GLY A O 1
ATOM 601 N N . ASN A 1 84 ? -7.480 -10.962 7.768 1.00 29.33 102 ASN A N 1
ATOM 602 C CA . ASN A 1 84 ? -8.432 -11.970 7.284 1.00 29.57 102 ASN A CA 1
ATOM 603 C C . ASN A 1 84 ? -9.594 -11.356 6.469 1.00 33.90 102 ASN A C 1
ATOM 604 O O . ASN A 1 84 ? -10.453 -12.106 6.004 1.00 33.94 102 ASN A O 1
ATOM 609 N N . LEU A 1 85 ? -9.630 -10.014 6.306 1.00 30.33 103 LEU A N 1
ATOM 610 C CA . LEU A 1 85 ? -10.698 -9.330 5.570 1.00 30.13 103 LEU A CA 1
ATOM 611 C C . LEU A 1 85 ? -10.363 -9.269 4.080 1.00 32.12 103 LEU A C 1
ATOM 612 O O . LEU A 1 85 ? -9.217 -9.004 3.722 1.00 30.62 103 LEU A O 1
ATOM 617 N N . THR A 1 86 ? -11.372 -9.489 3.226 1.00 28.27 104 THR A N 1
ATOM 618 C CA . THR A 1 86 ? -11.255 -9.405 1.768 1.00 27.97 104 THR A CA 1
ATOM 619 C C . THR A 1 86 ? -12.477 -8.656 1.242 1.00 30.28 104 THR A C 1
ATOM 620 O O 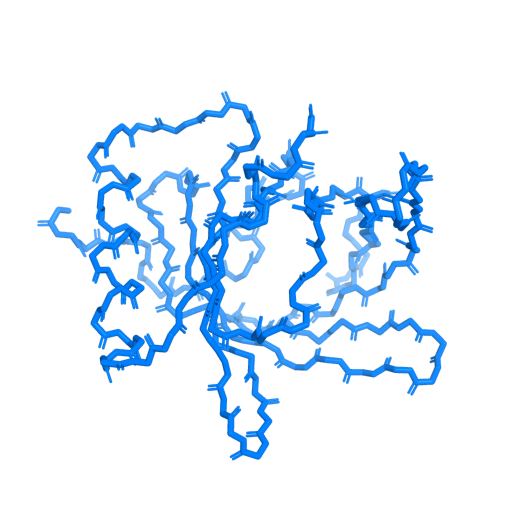. THR A 1 86 ? -13.603 -9.035 1.565 1.00 30.13 104 THR A O 1
ATOM 624 N N . GLN A 1 87 ? -12.257 -7.587 0.456 1.00 24.95 105 GLN A N 1
ATOM 625 C CA . GLN A 1 87 ? -13.330 -6.793 -0.140 1.00 24.00 105 GLN A CA 1
ATOM 626 C C . GLN A 1 87 ? -13.131 -6.792 -1.649 1.00 26.58 105 GLN A C 1
ATOM 627 O O . GLN A 1 87 ? -12.054 -6.426 -2.119 1.00 25.33 105 GLN A O 1
ATOM 633 N N . ASN A 1 88 ? -14.157 -7.219 -2.401 1.00 23.06 106 ASN A N 1
ATOM 634 C CA . ASN A 1 88 ? -14.118 -7.277 -3.859 1.00 22.86 106 ASN A CA 1
ATOM 635 C C . ASN A 1 88 ? -14.908 -6.105 -4.432 1.00 25.69 106 ASN A C 1
ATOM 636 O O . ASN A 1 88 ? -16.076 -5.929 -4.085 1.00 25.21 106 ASN A O 1
ATOM 641 N N . ARG A 1 89 ? -14.267 -5.308 -5.302 1.00 20.76 107 ARG A N 1
ATOM 642 C CA . ARG A 1 89 ? -14.878 -4.147 -5.944 1.00 19.99 107 ARG A CA 1
ATOM 643 C C . ARG A 1 89 ? -14.685 -4.193 -7.446 1.00 21.91 107 ARG A C 1
ATOM 644 O O . ARG A 1 89 ? -13.760 -4.834 -7.941 1.00 20.69 107 ARG A O 1
ATOM 652 N N . GLU A 1 90 ? -15.532 -3.456 -8.161 1.00 18.13 108 GLU A N 1
ATOM 653 C CA . GLU A 1 90 ? -15.407 -3.239 -9.592 1.00 17.55 108 GLU A CA 1
ATOM 654 C C . GLU A 1 90 ? -15.627 -1.755 -9.830 1.00 20.79 108 GLU A C 1
ATOM 655 O O . GLU A 1 90 ? -16.630 -1.213 -9.364 1.00 20.29 108 GLU A O 1
ATOM 661 N N . VAL A 1 91 ? -14.696 -1.100 -10.541 1.00 16.30 109 VAL A N 1
ATOM 662 C CA . VAL A 1 91 ? -14.823 0.315 -10.877 1.00 15.93 109 VAL A CA 1
ATOM 663 C C . VAL A 1 91 ? -15.779 0.310 -12.069 1.00 20.19 109 VAL A C 1
ATOM 664 O O . VAL A 1 91 ? -15.389 -0.109 -13.160 1.00 20.29 109 VAL A O 1
ATOM 668 N N . VAL A 1 92 ? -17.048 0.686 -11.836 1.00 16.58 110 VAL A N 1
ATOM 669 C CA . VAL A 1 92 ? -18.099 0.649 -12.868 1.00 16.45 110 VAL A CA 1
ATOM 670 C C . VAL A 1 92 ? -18.183 1.915 -13.725 1.00 19.64 110 VAL A C 1
ATOM 671 O O . VAL A 1 92 ? -18.756 1.878 -14.814 1.00 19.11 110 VAL A O 1
ATOM 675 N N . TYR A 1 93 ? -17.632 3.030 -13.238 1.00 15.33 111 TYR A N 1
ATOM 676 C CA . TYR A 1 93 ? -17.566 4.278 -13.991 1.00 14.81 111 TYR A CA 1
ATOM 677 C C . TYR A 1 93 ? -16.303 5.009 -13.594 1.00 18.31 111 TYR A C 1
ATOM 678 O O . TYR A 1 93 ? -15.979 5.054 -12.415 1.00 17.71 111 TYR A O 1
ATOM 687 N N . ASP A 1 94 ? -15.603 5.581 -14.570 1.00 14.93 112 ASP A N 1
ATOM 688 C CA . ASP A 1 94 ? -14.401 6.371 -14.331 1.00 14.56 112 ASP A CA 1
ATOM 689 C C . ASP A 1 94 ? -14.488 7.570 -15.255 1.00 18.73 112 ASP A C 1
ATOM 690 O O . ASP A 1 94 ? -14.753 7.392 -16.442 1.00 18.75 112 ASP A O 1
ATOM 695 N N . SER A 1 95 ? -14.301 8.785 -14.724 1.00 15.03 113 SER A N 1
ATOM 696 C CA . SER A 1 95 ? -14.424 9.990 -15.544 1.00 14.64 113 SER A CA 1
ATOM 697 C C . SER A 1 95 ? -13.297 10.121 -16.560 1.00 18.88 113 SER A C 1
ATOM 698 O O . SER A 1 95 ? -12.282 9.427 -16.460 1.00 17.69 113 SER A O 1
ATOM 701 N N . GLN A 1 96 ? -13.502 11.002 -17.553 1.00 16.65 114 GLN A N 1
ATOM 702 C CA . GLN A 1 96 ? -12.571 11.231 -18.666 1.00 16.90 114 GLN A CA 1
ATOM 703 C C . GLN A 1 96 ? -11.109 11.448 -18.262 1.00 20.56 114 GLN A C 1
ATOM 704 O O . GLN A 1 96 ? -10.226 10.884 -18.901 1.00 20.62 114 GLN A O 1
ATOM 710 N N . SER A 1 97 ? -10.859 12.237 -17.202 1.00 16.63 115 SER A N 1
ATOM 711 C CA . SER A 1 97 ? -9.509 12.576 -16.738 1.00 15.87 115 SER A CA 1
ATOM 712 C C . SER A 1 97 ? -9.132 11.858 -15.440 1.00 17.36 115 SER A C 1
ATOM 713 O O . SER A 1 97 ? -8.124 12.212 -14.832 1.00 16.39 115 SER A O 1
ATOM 716 N N . HIS A 1 98 ? -9.903 10.832 -15.033 1.00 13.33 116 HIS A N 1
ATOM 717 C CA . HIS A 1 98 ? -9.656 10.066 -13.806 1.00 12.85 116 HIS A CA 1
ATOM 718 C C . HIS A 1 98 ? -9.742 10.959 -12.555 1.00 17.10 116 HIS A C 1
ATOM 719 O O . HIS A 1 98 ? -9.013 10.750 -11.582 1.00 17.02 116 HIS A O 1
ATOM 726 N N . HIS A 1 99 ? -10.655 11.945 -12.581 1.00 13.71 117 HIS A N 1
ATOM 727 C CA . HIS A 1 99 ? -10.865 12.877 -11.468 1.00 13.36 117 HIS A CA 1
ATOM 728 C C . HIS A 1 99 ? -11.828 12.308 -10.430 1.00 16.03 117 HIS A C 1
ATOM 729 O O . HIS A 1 99 ? -11.861 12.779 -9.291 1.00 14.46 117 HIS A O 1
ATOM 736 N N . CYS A 1 100 ? -12.615 11.307 -10.830 1.00 13.24 118 CYS A N 1
ATOM 737 C CA . CYS A 1 100 ? -13.568 10.628 -9.966 1.00 13.31 118 CYS A CA 1
ATOM 738 C C . CYS A 1 100 ? -13.995 9.316 -10.584 1.00 15.62 118 CYS A C 1
ATOM 739 O O . CYS A 1 100 ? 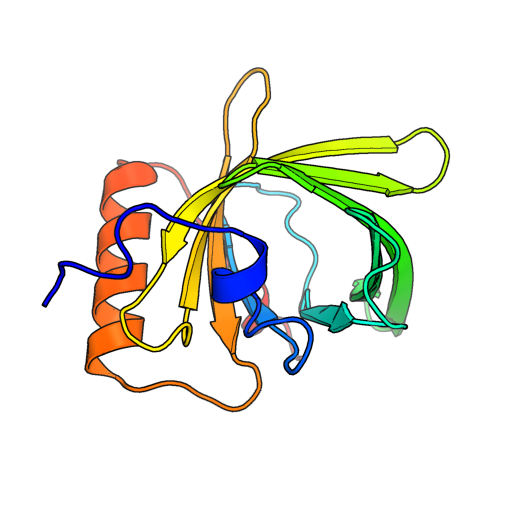-13.937 9.148 -11.803 1.00 14.30 118 CYS A O 1
ATOM 742 N N . HIS A 1 101 ? -14.464 8.400 -9.740 1.00 12.32 119 HIS A N 1
ATOM 743 C CA . HIS A 1 101 ? -14.951 7.109 -10.195 1.00 12.30 119 HIS A CA 1
ATOM 744 C C . HIS A 1 101 ? -16.032 6.566 -9.275 1.00 16.65 119 HIS A C 1
ATOM 745 O O . HIS A 1 101 ? -16.170 7.023 -8.140 1.00 15.54 119 HIS A O 1
ATOM 752 N N . VAL A 1 102 ? -16.835 5.635 -9.798 1.00 14.28 120 VAL A N 1
ATOM 753 C CA . VAL A 1 102 ? -17.929 5.005 -9.067 1.00 14.32 120 VAL A CA 1
ATOM 754 C C . VAL A 1 102 ? -17.622 3.514 -9.000 1.00 18.14 120 VAL A C 1
ATOM 755 O O . VAL A 1 102 ? -17.346 2.905 -10.032 1.00 16.87 120 VAL A O 1
ATOM 759 N N . ASP A 1 103 ? -17.641 2.940 -7.787 1.00 16.04 121 ASP A N 1
ATOM 760 C CA . ASP A 1 103 ? -17.352 1.526 -7.554 1.00 16.43 121 ASP A CA 1
ATOM 761 C C . ASP A 1 103 ? -18.582 0.754 -7.126 1.00 21.26 121 ASP A C 1
ATOM 762 O O . ASP A 1 103 ? -19.426 1.290 -6.413 1.00 20.22 121 ASP A O 1
ATOM 767 N N . LYS A 1 104 ? -18.629 -0.533 -7.486 1.00 18.53 122 LYS A N 1
ATOM 768 C CA . LYS A 1 104 ? -19.659 -1.461 -7.041 1.00 18.83 122 LYS A CA 1
ATOM 769 C C . LYS A 1 104 ? -18.944 -2.389 -6.063 1.00 24.25 122 LYS A C 1
ATOM 770 O O . LYS A 1 104 ? -18.008 -3.071 -6.471 1.00 23.49 122 LYS A O 1
ATOM 776 N N . VAL A 1 105 ? -19.352 -2.398 -4.781 1.00 22.42 123 VAL A N 1
ATOM 777 C CA . VAL A 1 105 ? -18.745 -3.267 -3.768 1.00 23.26 123 VAL A CA 1
ATOM 778 C C . VAL A 1 105 ? -19.511 -4.591 -3.859 1.00 30.04 123 VAL A C 1
ATOM 779 O O . VAL A 1 105 ? -20.693 -4.633 -3.526 1.00 29.19 123 VAL A O 1
ATOM 783 N N . GLU A 1 106 ? -18.855 -5.650 -4.356 1.00 29.23 124 GLU A N 1
ATOM 784 C CA . GLU A 1 106 ? -19.494 -6.949 -4.586 1.00 30.09 124 GLU A CA 1
ATOM 785 C C . GLU A 1 106 ? -19.749 -7.718 -3.284 1.00 35.45 124 GLU A C 1
ATOM 786 O O . GLU A 1 106 ? -18.800 -8.118 -2.616 1.00 35.71 124 GLU A O 1
ATOM 792 N N . LYS A 1 107 ? -21.033 -7.922 -2.932 1.00 32.60 125 LYS A N 1
ATOM 793 C CA . LYS A 1 107 ? -21.457 -8.653 -1.727 1.00 32.73 125 LYS A CA 1
ATOM 794 C C . LYS A 1 107 ? -22.942 -9.076 -1.859 1.00 37.04 125 LYS A C 1
ATOM 795 O O . LYS A 1 107 ? -23.520 -8.872 -2.929 1.00 36.66 125 LYS A O 1
ATOM 801 N N . GLU A 1 108 ? -23.537 -9.709 -0.815 1.00 33.97 126 GLU A N 1
ATOM 802 C CA . GLU A 1 108 ? -24.940 -10.182 -0.834 1.00 33.85 126 GLU A CA 1
ATOM 803 C C . GLU A 1 108 ? -25.885 -9.086 -1.345 1.00 36.28 126 GLU A C 1
ATOM 804 O O . GLU A 1 108 ? -26.670 -9.329 -2.260 1.00 36.08 126 GLU A O 1
ATOM 810 N N . VAL A 1 109 ? -25.774 -7.881 -0.765 1.00 31.67 127 VAL A N 1
ATOM 811 C CA . VAL A 1 109 ? -26.488 -6.677 -1.185 1.00 31.10 127 VAL A CA 1
ATOM 812 C C . VAL A 1 109 ? -25.417 -5.669 -1.616 1.00 33.66 127 VAL A C 1
ATOM 813 O O . VAL A 1 109 ? -24.804 -5.044 -0.753 1.00 32.95 127 VAL A O 1
ATOM 817 N N . PRO A 1 110 ? -25.116 -5.567 -2.935 1.00 28.84 128 PRO A N 1
ATOM 818 C CA . PRO A 1 110 ? -24.038 -4.677 -3.382 1.00 27.78 128 PRO A CA 1
ATOM 819 C C . PRO A 1 110 ? -24.182 -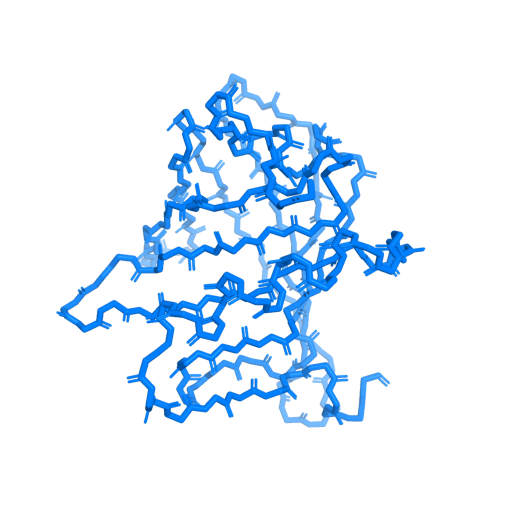3.207 -3.005 1.00 28.36 128 PRO A C 1
ATOM 820 O O . PRO A 1 110 ? -25.274 -2.651 -3.119 1.00 28.20 128 PRO A O 1
ATOM 824 N N . ASP A 1 111 ? -23.074 -2.578 -2.568 1.00 21.97 129 ASP A N 1
ATOM 825 C CA . ASP A 1 111 ? -23.049 -1.150 -2.246 1.00 20.24 129 ASP A CA 1
ATOM 826 C C . ASP A 1 111 ? -22.393 -0.389 -3.394 1.00 22.39 129 ASP A C 1
ATOM 827 O O . ASP A 1 111 ? -21.640 -0.976 -4.174 1.00 21.16 129 ASP A O 1
ATOM 832 N N . TYR A 1 112 ? -22.696 0.910 -3.506 1.00 17.71 130 TYR A N 1
ATOM 833 C CA . TYR A 1 112 ? -22.150 1.780 -4.548 1.00 17.13 130 TYR A CA 1
ATOM 834 C C . TYR A 1 112 ? -21.465 2.964 -3.893 1.00 19.87 130 TYR A C 1
ATOM 835 O O . TYR A 1 112 ? -22.015 3.536 -2.954 1.00 19.33 130 TYR A O 1
ATOM 844 N N . GLU A 1 113 ? -20.258 3.315 -4.367 1.00 15.52 131 GLU A N 1
ATOM 845 C CA . GLU A 1 113 ? -19.455 4.391 -3.791 1.00 14.53 131 GLU A CA 1
ATOM 846 C C . GLU A 1 113 ? -18.971 5.362 -4.844 1.00 16.85 131 GLU A C 1
ATOM 847 O O . GLU A 1 113 ? -18.598 4.920 -5.923 1.00 16.64 131 GLU A O 1
ATOM 853 N N . MET A 1 114 ? -18.879 6.661 -4.502 1.00 12.42 132 MET A N 1
ATOM 854 C CA . MET A 1 114 ? -18.276 7.675 -5.366 1.00 11.85 132 MET A CA 1
ATOM 855 C C . MET A 1 114 ? -16.984 8.125 -4.701 1.00 16.04 132 MET A C 1
ATOM 856 O O . MET A 1 114 ? -17.004 8.548 -3.542 1.00 14.72 132 MET A O 1
ATOM 861 N N . TRP A 1 115 ? -15.884 8.087 -5.455 1.00 13.56 133 TRP A N 1
ATOM 862 C CA . TRP A 1 115 ? -14.565 8.506 -5.009 1.00 13.40 133 TRP A CA 1
ATOM 863 C C . TRP A 1 115 ? -14.077 9.622 -5.918 1.00 17.16 133 TRP A C 1
ATOM 864 O O . TRP A 1 115 ? -14.318 9.564 -7.121 1.00 16.21 133 TRP A O 1
ATOM 875 N N . MET A 1 116 ? -13.404 10.634 -5.362 1.00 14.04 134 MET A N 1
ATOM 876 C CA . MET A 1 116 ? -12.858 11.726 -6.167 1.00 14.44 134 MET A CA 1
ATOM 877 C C . MET A 1 116 ? -11.482 12.128 -5.697 1.00 16.88 134 MET A C 1
ATOM 878 O O . MET A 1 116 ? -11.118 11.856 -4.553 1.00 15.43 134 MET A O 1
ATOM 883 N N . LEU A 1 117 ? -10.713 12.766 -6.592 1.00 13.72 135 LEU A N 1
ATOM 884 C CA . LEU A 1 117 ? -9.362 13.219 -6.278 1.00 13.42 135 LEU A CA 1
ATOM 885 C C . LEU A 1 117 ? -9.369 14.140 -5.088 1.00 16.48 135 LEU A C 1
ATOM 886 O O . LEU A 1 117 ? -10.147 15.095 -5.062 1.00 15.57 135 LEU A O 1
ATOM 891 N N . ASP A 1 118 ? -8.466 13.901 -4.130 1.00 13.37 136 ASP A N 1
ATOM 892 C CA . ASP A 1 118 ? -8.315 14.794 -2.989 1.00 13.01 136 ASP A CA 1
ATOM 893 C C . ASP A 1 118 ? -7.750 16.141 -3.479 1.00 16.95 136 ASP A C 1
ATOM 894 O O . ASP A 1 118 ? -8.028 17.170 -2.874 1.00 16.15 136 ASP A O 1
ATOM 899 N N . ALA A 1 119 ? -6.998 16.131 -4.606 1.00 14.16 137 ALA A N 1
ATOM 900 C CA . ALA A 1 119 ? -6.445 17.332 -5.238 1.00 14.65 137 ALA A CA 1
ATOM 901 C C . ALA A 1 119 ? -7.508 18.194 -5.949 1.00 19.21 137 ALA A C 1
ATOM 902 O O . ALA A 1 119 ? -7.194 19.313 -6.348 1.00 17.98 137 ALA A O 1
ATOM 904 N N . GLY A 1 120 ? -8.744 17.688 -6.120 1.00 17.27 138 GLY A N 1
ATOM 905 C CA . GLY A 1 120 ? -9.817 18.421 -6.786 1.00 17.53 138 GLY A CA 1
ATOM 906 C C . GLY A 1 120 ? -9.975 17.910 -8.206 1.00 21.71 138 GLY A C 1
ATOM 907 O O . GLY A 1 120 ? -9.029 17.380 -8.786 1.00 21.32 138 GLY A O 1
ATOM 908 N N . GLY A 1 121 ? -11.174 18.070 -8.763 1.00 19.26 139 GLY A N 1
ATOM 909 C CA . GLY A 1 121 ? -11.474 17.618 -10.118 1.00 19.40 139 GLY A CA 1
ATOM 910 C C . GLY A 1 121 ? -12.301 18.636 -10.878 1.00 23.33 139 GLY A C 1
ATOM 911 O O . GLY A 1 121 ? -12.833 19.578 -10.286 1.00 23.06 139 GLY A O 1
ATOM 912 N N . LEU A 1 122 ? -12.410 18.437 -12.195 1.00 19.86 140 LEU A N 1
ATOM 913 C CA . LEU A 1 122 ? -13.211 19.306 -13.059 1.00 19.72 140 LEU A CA 1
ATOM 914 C C . LEU A 1 122 ? -14.690 19.102 -12.716 1.00 23.73 140 LEU A C 1
ATOM 915 O O . LEU A 1 122 ? -15.130 17.961 -12.591 1.00 22.63 140 LEU A O 1
ATOM 920 N N . GLU A 1 123 ? -15.436 20.206 -12.525 1.00 21.50 141 GLU A N 1
ATOM 921 C CA . GLU A 1 123 ? -16.860 20.196 -12.156 1.00 21.72 141 GLU A CA 1
ATOM 922 C C . GLU A 1 123 ? -17.701 19.280 -13.056 1.00 24.99 141 GLU A C 1
ATOM 923 O O . GLU A 1 123 ? -18.507 18.502 -12.550 1.00 23.70 141 GLU A O 1
ATOM 929 N N . VAL A 1 124 ? -17.515 19.383 -14.379 1.00 22.04 142 VAL A N 1
ATOM 930 C CA . VAL A 1 124 ? -18.247 18.568 -15.359 1.00 21.72 142 VAL A CA 1
ATOM 931 C C . VAL A 1 124 ? -18.035 17.060 -15.134 1.00 23.41 142 VAL A C 1
ATOM 932 O O . VAL A 1 124 ? -18.984 16.286 -15.257 1.00 23.07 142 VAL A O 1
ATOM 936 N N . GLU A 1 125 ? -16.806 16.655 -14.782 1.00 18.09 143 GLU A N 1
ATOM 937 C CA . GLU A 1 125 ? -16.491 15.250 -14.514 1.00 17.09 143 GLU A CA 1
ATOM 938 C C . GLU A 1 125 ? -17.074 14.802 -13.178 1.00 19.68 143 GLU A C 1
ATOM 939 O O . GLU A 1 125 ? -17.691 13.736 -13.108 1.00 18.15 143 GLU A O 1
ATOM 945 N N . VAL A 1 126 ? -16.948 15.649 -12.138 1.00 16.36 144 VAL A N 1
ATOM 946 C CA . VAL A 1 126 ? -17.506 15.381 -10.809 1.00 16.08 144 VAL A CA 1
ATOM 947 C C . VAL A 1 126 ? -19.032 15.223 -10.922 1.00 20.41 144 VAL A C 1
ATOM 948 O O . VAL A 1 126 ? -19.592 14.315 -10.309 1.00 19.42 144 VAL A O 1
ATOM 952 N N . GLU A 1 127 ? -19.686 16.060 -11.756 1.00 18.21 145 GLU A N 1
ATOM 953 C CA . GLU A 1 127 ? -21.132 15.968 -12.003 1.00 18.39 145 GLU A CA 1
ATOM 954 C C . GLU A 1 127 ? -21.512 14.629 -12.649 1.00 22.18 145 GLU A C 1
ATOM 955 O O . GLU A 1 127 ? -22.529 14.050 -12.270 1.00 21.18 145 GLU A O 1
ATOM 961 N N . CYS A 1 128 ? -20.703 14.131 -13.607 1.00 20.25 146 CYS A N 1
ATOM 962 C CA . CYS A 1 128 ? -20.968 12.846 -14.263 1.00 20.97 146 CYS A CA 1
ATOM 963 C C . CYS A 1 128 ? -20.901 11.697 -13.259 1.00 20.96 146 CYS A C 1
ATOM 964 O O . CYS A 1 128 ? -21.731 10.793 -13.318 1.00 19.75 146 CYS A O 1
ATOM 967 N N . CYS A 1 129 ? -19.920 11.728 -12.338 1.00 16.05 147 CYS A N 1
ATOM 968 C CA . CYS A 1 129 ? -19.788 10.695 -11.311 1.00 15.32 147 CYS A CA 1
ATOM 969 C C . CYS A 1 129 ? -20.995 10.723 -10.375 1.00 19.93 147 CYS A C 1
ATOM 970 O O . CYS A 1 129 ? -21.539 9.663 -10.067 1.00 18.87 147 CYS A O 1
ATOM 973 N N . ARG A 1 130 ? -21.419 11.934 -9.941 1.00 18.37 148 ARG A N 1
ATOM 974 C CA . ARG A 1 130 ? -22.587 12.113 -9.069 1.00 18.71 148 ARG A CA 1
ATOM 975 C C . ARG A 1 130 ? -23.824 11.521 -9.744 1.00 22.35 148 ARG A C 1
ATOM 976 O O . ARG A 1 130 ? -24.553 10.759 -9.116 1.00 21.94 148 ARG A O 1
ATOM 984 N N . GLN A 1 131 ? -24.029 11.844 -11.032 1.00 19.66 149 GLN A N 1
ATOM 985 C CA . GLN A 1 131 ? -25.148 11.327 -11.830 1.00 19.63 149 GLN A CA 1
ATOM 986 C C . GLN A 1 131 ? -25.141 9.801 -11.896 1.00 22.16 149 GLN A C 1
ATOM 987 O O . GLN A 1 131 ? -26.179 9.179 -11.679 1.00 21.67 149 GLN A O 1
ATOM 993 N N . LYS A 1 132 ? -23.972 9.202 -12.180 1.00 18.34 150 LYS A N 1
ATOM 994 C CA . LYS A 1 132 ? -23.833 7.744 -12.269 1.00 17.48 150 LYS A CA 1
ATOM 995 C C . LYS A 1 132 ? -24.108 7.064 -10.923 1.00 20.45 150 LYS A C 1
ATOM 996 O O . LYS A 1 132 ? -24.761 6.022 -10.904 1.00 19.33 150 LYS A O 1
ATOM 1002 N N . LEU A 1 133 ? -23.660 7.676 -9.801 1.00 17.27 151 LEU A N 1
ATOM 1003 C CA . LEU A 1 133 ? -23.897 7.161 -8.446 1.00 16.74 151 LEU A CA 1
ATOM 1004 C C . LEU A 1 133 ? -25.398 7.193 -8.138 1.00 19.85 151 LEU A C 1
ATOM 1005 O O . LEU A 1 133 ? -25.938 6.201 -7.654 1.00 18.93 151 LEU A O 1
ATOM 1010 N N . GLU A 1 134 ? -26.065 8.328 -8.424 1.00 17.17 152 GLU A N 1
ATOM 1011 C CA . GLU A 1 134 ? -27.509 8.482 -8.181 1.00 17.53 152 GLU A CA 1
ATOM 1012 C C . GLU A 1 134 ? -28.325 7.427 -8.941 1.00 22.32 152 GLU A C 1
ATOM 1013 O O . GLU A 1 134 ? -29.289 6.890 -8.393 1.00 22.02 152 GLU A O 1
ATOM 1019 N N . GLU A 1 135 ? -27.927 7.119 -10.190 1.00 20.20 153 GLU A N 1
ATOM 1020 C CA . GLU A 1 135 ? -28.599 6.101 -11.006 1.00 20.40 153 GLU A CA 1
ATOM 1021 C C . GLU A 1 135 ? -28.455 4.710 -10.388 1.00 24.05 153 GLU A C 1
ATOM 1022 O O . GLU A 1 135 ? -29.451 4.003 -10.239 1.00 23.77 153 GLU A O 1
ATOM 1028 N N . LEU A 1 136 ? -27.224 4.326 -10.012 1.00 20.45 154 LEU A N 1
ATOM 1029 C CA . LEU A 1 136 ? -26.957 3.009 -9.423 1.00 20.18 154 LEU A CA 1
ATOM 1030 C C . LEU A 1 136 ? -27.526 2.852 -8.014 1.00 25.16 154 LEU A C 1
ATOM 1031 O O . LEU A 1 136 ? -27.913 1.741 -7.651 1.00 24.28 154 LEU A O 1
ATOM 1036 N N . ALA A 1 137 ? -27.576 3.941 -7.220 1.00 23.45 155 ALA A N 1
ATOM 1037 C CA . ALA A 1 137 ? -28.124 3.898 -5.861 1.00 23.99 155 ALA A CA 1
ATOM 1038 C C . ALA A 1 137 ? -29.628 3.581 -5.887 1.00 29.44 155 ALA A C 1
ATOM 1039 O O . ALA A 1 137 ? -30.104 2.829 -5.040 1.00 29.48 155 ALA A O 1
ATOM 1041 N N . SER A 1 138 ? -30.354 4.130 -6.883 1.00 26.74 156 SER A N 1
ATOM 1042 C CA . SER A 1 138 ? -31.783 3.905 -7.133 1.00 27.25 156 SER A CA 1
ATOM 1043 C C . SER A 1 138 ? -32.674 3.874 -5.884 1.00 30.91 156 SER A C 1
ATOM 1044 O O . SER A 1 138 ? -33.111 2.807 -5.454 1.00 30.64 156 SER A O 1
ATOM 1047 N N . GLY A 1 139 ? -32.918 5.051 -5.292 1.00 27.60 157 GLY A N 1
ATOM 1048 C CA . GLY A 1 139 ? -33.790 5.198 -4.127 1.00 27.19 157 GLY A CA 1
ATOM 1049 C C . GLY A 1 139 ? -33.238 4.699 -2.783 1.00 29.92 157 GLY A C 1
ATOM 1050 O O . GLY A 1 139 ? -33.982 4.730 -1.803 1.00 30.65 157 GLY A O 1
ATOM 1051 N N . ARG A 1 140 ? -31.964 4.263 -2.710 1.00 23.70 158 ARG A N 1
ATOM 1052 C CA . ARG A 1 140 ? -31.387 3.789 -1.450 1.00 22.41 158 ARG A CA 1
ATOM 1053 C C . ARG A 1 140 ? -30.799 4.960 -0.684 1.00 23.80 158 ARG A C 1
ATOM 1054 O O . ARG A 1 140 ? -30.478 5.989 -1.277 1.00 22.48 158 ARG A O 1
ATOM 1062 N N . ASN A 1 141 ? -30.6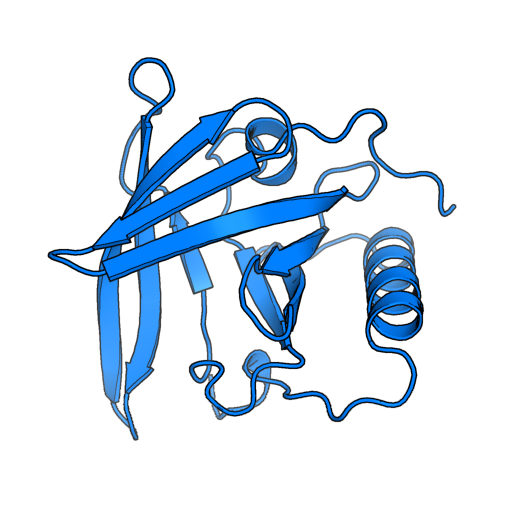31 4.792 0.630 1.00 19.58 159 ASN A N 1
ATOM 1063 C CA . ASN A 1 141 ? -30.053 5.840 1.471 1.00 18.73 159 ASN A CA 1
ATOM 1064 C C . ASN A 1 141 ? -28.577 6.007 1.143 1.00 20.63 159 ASN A C 1
ATOM 1065 O O . ASN A 1 141 ? -27.932 5.044 0.728 1.00 20.40 159 ASN A O 1
ATOM 1070 N N . GLN A 1 142 ? -28.053 7.232 1.294 1.00 15.88 160 GLN A N 1
ATOM 1071 C CA . GLN A 1 142 ? -26.646 7.527 1.007 1.00 14.34 160 GLN A CA 1
ATOM 1072 C C . GLN A 1 142 ? -25.967 8.214 2.181 1.00 17.74 160 GLN A C 1
ATOM 1073 O O . GLN A 1 142 ? -26.581 9.034 2.862 1.00 16.44 160 GLN A O 1
ATOM 1079 N N . MET A 1 143 ? -24.691 7.869 2.408 1.00 14.95 161 MET A N 1
ATOM 1080 C CA . MET A 1 143 ? -23.846 8.428 3.463 1.00 15.09 161 MET A CA 1
ATOM 1081 C C . MET A 1 143 ? -22.902 9.439 2.814 1.00 16.83 161 MET A C 1
ATOM 1082 O O . MET A 1 143 ? -22.631 9.340 1.617 1.00 15.19 161 MET A O 1
ATOM 1087 N N . TYR A 1 144 ? -22.424 10.416 3.603 1.00 13.06 162 TYR A N 1
ATOM 1088 C CA . TYR A 1 144 ? -21.566 11.523 3.163 1.00 12.65 162 TYR A CA 1
ATOM 1089 C C . TYR A 1 144 ? -20.322 11.565 4.066 1.00 16.22 162 TYR A C 1
ATOM 1090 O O . TYR A 1 144 ? -20.237 12.430 4.942 1.00 15.40 162 TYR A O 1
ATOM 1099 N N . PRO A 1 145 ? -19.377 10.606 3.893 1.00 12.94 163 PRO A N 1
ATOM 1100 C CA . PRO A 1 145 ? -18.209 10.529 4.777 1.00 12.62 163 PRO A CA 1
ATOM 1101 C C . PRO A 1 145 ? -17.273 11.736 4.806 1.00 15.45 163 PRO A C 1
ATOM 1102 O O . PRO A 1 145 ? -16.631 11.974 5.827 1.00 14.58 163 PRO A O 1
ATOM 1106 N N . HIS A 1 146 ? -17.202 12.500 3.710 1.00 12.25 164 HIS A N 1
ATOM 1107 C CA . HIS A 1 146 ? -16.331 13.677 3.622 1.00 11.78 164 HIS A CA 1
ATOM 1108 C C . HIS A 1 146 ? -16.802 14.878 4.461 1.00 15.53 164 HIS A C 1
ATOM 1109 O O . HIS A 1 146 ? -16.011 15.789 4.692 1.00 14.83 164 HIS A O 1
ATOM 1116 N N . LEU A 1 147 ? -18.070 14.892 4.904 1.00 12.70 165 LEU A N 1
ATOM 1117 C CA . LEU A 1 147 ? -18.612 15.981 5.717 1.00 12.96 165 LEU A CA 1
ATOM 1118 C C . LEU A 1 147 ? -18.433 15.760 7.230 1.00 17.12 165 LEU A C 1
ATOM 1119 O O . LEU A 1 147 ? -18.842 16.622 7.998 1.00 17.39 165 LEU A O 1
ATOM 1124 N N . LYS A 1 148 ? -17.803 14.657 7.661 1.00 14.29 166 LYS A N 1
ATOM 1125 C CA . LYS A 1 148 ? -17.683 14.285 9.076 1.00 14.35 166 LYS A CA 1
ATOM 1126 C C . LYS A 1 148 ? -16.515 14.949 9.822 1.00 19.98 166 LYS A C 1
ATOM 1127 O O . LYS A 1 148 ? -15.699 14.254 10.430 1.00 19.76 166 LYS A O 1
ATOM 1133 N N . ASP A 1 149 ? -16.486 16.300 9.839 1.00 18.66 167 ASP A N 1
ATOM 1134 C CA . ASP A 1 149 ? -15.459 17.107 10.516 1.00 19.54 167 ASP A CA 1
ATOM 1135 C C . ASP A 1 149 ? -14.052 16.612 10.152 1.00 22.71 167 ASP A C 1
ATOM 1136 O O . ASP A 1 149 ? -13.242 16.273 11.020 1.00 23.30 167 ASP A O 1
ATOM 1141 N N . CYS A 1 150 ? -13.794 16.541 8.841 1.00 17.09 168 CYS A N 1
ATOM 1142 C CA . CYS A 1 150 ? -12.553 16.041 8.255 1.00 14.58 168 CYS A CA 1
ATOM 1143 C C . CYS A 1 150 ? -11.496 17.140 8.088 1.00 26.24 168 CYS A C 1
ATOM 1144 O O . CYS A 1 150 ? -11.674 18.243 8.646 1.00 28.20 168 CYS A O 1
#

Organism: Ornithodoros moubata (NCBI:txid6938)

Sequence (146 aa):
DCTGSEPVDAFQAFSEGKEAYVLVRSTDPKARDCLKGEPAGEKQDNTLPVMMTFKNGTDWASTDWTFTLDGAKVTATLGNLTQNREVVYDSQSHHCHVDKVEKEVPDYEMWMLDAGGLEVEVECCRQKLEELASGRNQMYPHLKDC